Protein AF-0000000087714247 (afdb_homodimer)

Radius of gyration: 15.87 Å; Cα contacts (8 Å, |Δi|>4): 204; chains: 2; bounding box: 24×68×34 Å

Solvent-accessible surface area (backbone atoms only — not comparable to full-atom values): 6346 Å² total; per-residue (Å²): 125,58,68,34,49,26,32,92,79,39,27,33,53,56,52,66,71,57,27,64,73,69,63,61,48,66,69,40,46,27,37,50,45,80,51,97,87,22,42,33,38,34,73,60,71,69,74,67,70,69,66,59,85,124,125,57,67,34,50,26,33,92,78,37,29,34,54,58,51,66,72,56,26,64,73,70,62,61,48,64,69,40,46,27,36,49,43,78,52,95,87,23,43,33,39,33,74,59,71,67,74,67,72,67,68,67,83,122

pLDDT: mean 86.79, std 17.95, range [33.06, 97.5]

Sequence (108 aa):
MPETVVTRKYQVTIPKEIREALGIKVGDKLIVKIEDSKVVLELVKRVSRTQIIEMPETVVTRKYQVTIPKEIREALGIKVGDKLIVKIEDSKVVLELVKRVSRTQIIE

Foldseek 3Di:
DDDWDQDPVRDTDDDPVRCVVVVPDPPWDWDWDADPNDIDTHTPPPPPVVVPDD/DDDWDQDPVRDTDDDPVRCVVVVPDPPWDWDWDADPNDTDTHTPPPPPVVVPDD

Structure (mmCIF, N/CA/C/O backbone):
data_AF-0000000087714247-model_v1
#
loop_
_entity.id
_entity.type
_entity.pdbx_description
1 polymer 'SpoVT-AbrB domain-containing protein'
#
loop_
_atom_site.group_PDB
_atom_site.id
_atom_site.type_symbol
_atom_site.label_ato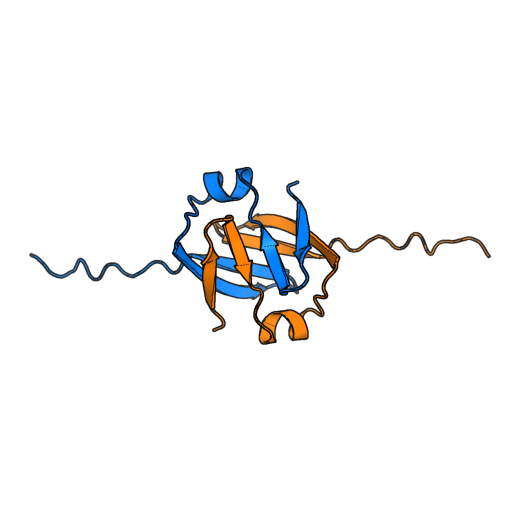m_id
_atom_site.label_alt_id
_atom_site.label_comp_id
_atom_site.label_asym_id
_atom_site.label_entity_id
_atom_site.label_seq_id
_atom_site.pdbx_PDB_ins_code
_atom_site.Cartn_x
_atom_site.Cartn_y
_atom_site.Cartn_z
_atom_site.occupancy
_atom_site.B_iso_or_equiv
_atom_site.auth_seq_id
_atom_site.auth_comp_id
_atom_site.auth_asym_id
_atom_site.auth_atom_id
_atom_site.pdbx_PDB_model_num
ATOM 1 N N . MET A 1 1 ? -8.32 -11.164 7.086 1 85.44 1 MET A N 1
ATOM 2 C CA . MET A 1 1 ? -7.316 -10.148 6.77 1 85.44 1 MET A CA 1
ATOM 3 C C . MET A 1 1 ? -7.691 -9.391 5.504 1 85.44 1 MET A C 1
ATOM 5 O O . MET A 1 1 ? -8.148 -9.992 4.527 1 85.44 1 MET A O 1
ATOM 9 N N . PRO A 1 2 ? -7.711 -8.055 5.598 1 94.69 2 PRO A N 1
ATOM 10 C CA . PRO A 1 2 ? -8.133 -7.312 4.41 1 94.69 2 PRO A CA 1
ATOM 11 C C . PRO A 1 2 ? -7.215 -7.539 3.211 1 94.69 2 PRO A C 1
ATOM 13 O O . PRO A 1 2 ? -6 -7.691 3.379 1 94.69 2 PRO A O 1
ATOM 16 N N . GLU A 1 3 ? -7.793 -7.859 2.037 1 94.25 3 GLU A N 1
ATOM 17 C CA . GLU A 1 3 ? -7.023 -8.055 0.811 1 94.25 3 GLU A CA 1
ATOM 18 C C . GLU A 1 3 ? -7.426 -7.039 -0.256 1 94.25 3 GLU A C 1
ATOM 20 O O . GLU A 1 3 ? -8.531 -6.496 -0.221 1 94.25 3 GLU A O 1
ATOM 25 N N . THR A 1 4 ? -6.523 -6.77 -1.096 1 95.62 4 THR A N 1
ATOM 26 C CA . THR A 1 4 ? -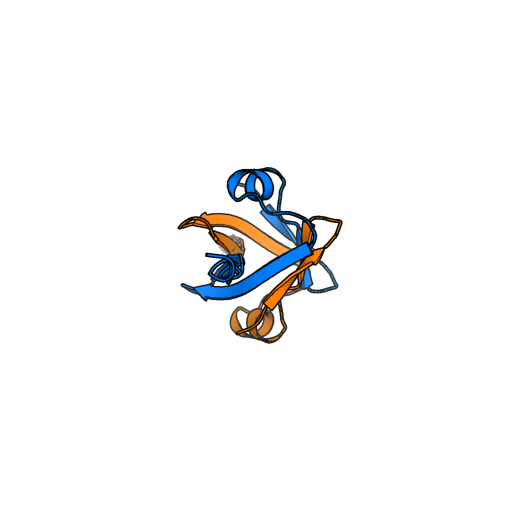6.781 -5.871 -2.217 1 95.62 4 THR A CA 1
ATOM 27 C C . THR A 1 4 ? -6.16 -6.414 -3.498 1 95.62 4 THR A C 1
ATOM 29 O O . THR A 1 4 ? -5.34 -7.332 -3.455 1 95.62 4 THR A O 1
ATOM 32 N N . VAL A 1 5 ? -6.625 -5.98 -4.648 1 96.31 5 VAL A N 1
ATOM 33 C CA . VAL A 1 5 ? -6.137 -6.414 -5.953 1 96.31 5 VAL A CA 1
ATOM 34 C C . VAL A 1 5 ? -5.512 -5.23 -6.688 1 96.31 5 VAL A C 1
ATOM 36 O O . VAL A 1 5 ? -6.043 -4.117 -6.652 1 96.31 5 VAL A O 1
ATOM 39 N N . VAL A 1 6 ? -4.414 -5.59 -7.305 1 97 6 VAL A N 1
ATOM 40 C CA . VAL A 1 6 ? -3.744 -4.551 -8.078 1 97 6 VAL A CA 1
ATOM 41 C C . VAL A 1 6 ? -4.535 -4.262 -9.352 1 97 6 VAL A C 1
ATOM 43 O O . VAL A 1 6 ? -4.828 -5.172 -10.125 1 97 6 VAL A O 1
ATOM 46 N N . THR A 1 7 ? -4.871 -3.037 -9.531 1 96.94 7 THR A N 1
ATOM 47 C CA . THR A 1 7 ? -5.656 -2.654 -10.695 1 96.94 7 THR A CA 1
ATOM 48 C C . THR A 1 7 ? -4.75 -2.295 -11.867 1 96.94 7 THR A C 1
ATOM 50 O O . THR A 1 7 ? -3.523 -2.289 -11.727 1 96.94 7 THR A O 1
ATOM 53 N N . ARG A 1 8 ? -5.383 -2.037 -13.008 1 95.75 8 ARG A N 1
ATOM 54 C CA . ARG A 1 8 ? -4.672 -1.789 -14.258 1 95.75 8 ARG A CA 1
ATOM 55 C C . ARG A 1 8 ? -3.703 -0.619 -14.117 1 95.75 8 ARG A C 1
ATOM 57 O O . ARG A 1 8 ? -2.631 -0.616 -14.727 1 95.75 8 ARG A O 1
ATOM 64 N N . LYS A 1 9 ? -3.994 0.284 -13.266 1 95.69 9 LYS A N 1
ATOM 65 C CA . LYS A 1 9 ? -3.145 1.457 -13.078 1 95.69 9 LYS A CA 1
ATOM 66 C C . LYS A 1 9 ? -2.135 1.231 -11.961 1 95.69 9 LYS A C 1
ATOM 68 O O . LYS A 1 9 ? -1.518 2.182 -11.469 1 95.69 9 LYS A O 1
ATOM 73 N N . TYR A 1 10 ? -1.938 0.023 -11.492 1 97.44 10 TYR A N 1
ATOM 74 C CA . TYR A 1 10 ? -1.066 -0.372 -10.391 1 97.44 10 TYR A CA 1
ATOM 75 C C . TYR A 1 10 ? -1.466 0.33 -9.102 1 97.44 10 TYR A C 1
ATOM 77 O O . TYR A 1 10 ? -0.605 0.756 -8.328 1 97.44 10 TYR A O 1
ATOM 85 N N . GLN A 1 11 ? -2.736 0.507 -8.977 1 97.5 11 GLN A N 1
ATOM 86 C CA . GLN A 1 11 ? -3.334 1.107 -7.793 1 97.5 11 GLN A CA 1
ATOM 87 C C . GLN A 1 11 ? -3.979 0.047 -6.906 1 97.5 11 GLN A C 1
ATOM 89 O O . GLN A 1 11 ? -4.523 -0.94 -7.402 1 97.5 11 GLN A O 1
ATOM 94 N N . VAL A 1 12 ? -3.881 0.295 -5.637 1 97.12 12 VAL A N 1
ATOM 95 C CA . VAL A 1 12 ? -4.508 -0.603 -4.672 1 97.12 12 VAL A CA 1
ATOM 96 C C . VAL A 1 12 ? -5.395 0.198 -3.721 1 97.12 12 VAL A C 1
ATOM 98 O O . VAL A 1 12 ? -5.055 1.319 -3.34 1 97.12 12 VAL A O 1
ATOM 101 N N . THR A 1 13 ? -6.473 -0.358 -3.391 1 97.31 13 THR A N 1
ATOM 102 C CA . THR A 1 13 ? -7.406 0.267 -2.461 1 97.31 13 THR A CA 1
ATOM 103 C C . THR A 1 13 ? -7.043 -0.074 -1.019 1 97.31 13 THR A C 1
ATOM 105 O O . THR A 1 13 ? -6.738 -1.227 -0.706 1 97.31 13 THR A O 1
ATOM 108 N N . ILE A 1 14 ? -7.008 0.904 -0.193 1 97.31 14 ILE A N 1
ATOM 109 C CA . ILE A 1 14 ? -6.785 0.695 1.233 1 97.31 14 ILE A CA 1
ATOM 110 C C . ILE A 1 14 ? -8.117 0.438 1.933 1 97.31 14 ILE A C 1
ATOM 112 O O . ILE A 1 14 ? -8.953 1.339 2.043 1 97.31 14 ILE A O 1
ATOM 116 N N . PRO A 1 15 ? -8.305 -0.737 2.359 1 97.38 15 PRO A N 1
ATOM 117 C CA . PRO A 1 15 ? -9.602 -1.093 2.951 1 97.38 15 PRO A CA 1
ATOM 118 C C . PRO A 1 15 ? -9.977 -0.196 4.129 1 97.38 15 PRO A C 1
ATOM 120 O O . PRO A 1 15 ? -9.094 0.361 4.793 1 97.38 15 PRO A O 1
ATOM 123 N N . LYS A 1 16 ? -11.219 -0.126 4.41 1 95.88 16 LYS A N 1
ATOM 124 C CA . LYS A 1 16 ? -11.766 0.734 5.457 1 95.88 16 LYS A CA 1
ATOM 125 C C . LYS A 1 16 ? -11.117 0.429 6.809 1 95.88 16 LYS A C 1
ATOM 127 O O . LYS A 1 16 ? -10.789 1.345 7.562 1 95.88 16 LYS A O 1
ATOM 132 N N . GLU A 1 17 ? -11 -0.823 7.078 1 95.31 17 GLU A N 1
ATOM 133 C CA . GLU A 1 17 ? -10.43 -1.26 8.344 1 95.31 17 GLU A CA 1
ATOM 134 C C . GLU A 1 17 ? -9.047 -0.666 8.562 1 95.31 17 GLU A C 1
ATOM 136 O O . GLU A 1 17 ? -8.719 -0.216 9.664 1 95.31 17 GLU A O 1
ATOM 141 N N . ILE A 1 18 ? -8.273 -0.628 7.516 1 95.94 18 ILE A N 1
ATOM 142 C CA . ILE A 1 18 ? -6.906 -0.124 7.594 1 95.94 18 ILE A CA 1
ATOM 143 C C . ILE A 1 18 ? -6.926 1.4 7.676 1 95.94 18 ILE A C 1
ATOM 145 O O . ILE A 1 18 ? -6.203 1.992 8.484 1 95.94 18 ILE A O 1
ATOM 149 N N . ARG A 1 19 ? -7.773 1.991 6.82 1 95.31 19 ARG A N 1
ATOM 150 C CA . ARG A 1 19 ? -7.875 3.447 6.793 1 95.31 19 ARG A CA 1
ATOM 151 C C . ARG A 1 19 ? -8.281 3.994 8.156 1 95.31 19 ARG A C 1
ATOM 153 O O . ARG A 1 19 ? -7.738 5.004 8.617 1 95.31 19 ARG A O 1
ATOM 160 N N . GLU A 1 20 ? -9.18 3.273 8.805 1 95 20 GLU A N 1
ATOM 161 C CA . GLU A 1 20 ? -9.672 3.699 10.117 1 95 20 GLU A CA 1
ATOM 162 C C . GLU A 1 20 ? -8.625 3.463 11.195 1 95 20 GLU A C 1
ATOM 164 O O . GLU A 1 20 ? -8.492 4.262 12.125 1 95 20 GLU A O 1
ATOM 169 N N . ALA A 1 21 ? -7.922 2.441 11.094 1 94.44 21 ALA A N 1
ATOM 170 C CA . ALA A 1 21 ? -6.914 2.086 12.086 1 94.44 21 ALA A CA 1
ATOM 171 C C . ALA A 1 21 ? -5.777 3.104 12.102 1 94.44 21 ALA A C 1
ATOM 173 O O . ALA A 1 21 ? -5.285 3.48 13.172 1 94.44 21 ALA A O 1
ATOM 174 N N . LEU A 1 22 ? -5.371 3.545 10.93 1 94.44 22 LEU A N 1
ATOM 175 C CA . LEU A 1 22 ? -4.211 4.422 10.82 1 94.44 22 LEU A CA 1
ATOM 176 C C . LEU A 1 22 ? -4.641 5.871 10.641 1 94.44 22 LEU A C 1
ATOM 178 O O . LEU A 1 22 ? -3.814 6.785 10.742 1 94.44 22 LEU A O 1
ATOM 182 N N . GLY A 1 23 ? -5.91 6.02 10.367 1 94.81 23 GLY A N 1
ATOM 183 C CA . GLY A 1 23 ? -6.414 7.363 10.141 1 94.81 23 GLY A CA 1
ATOM 184 C C . GLY A 1 23 ? -6.043 7.918 8.781 1 94.81 23 GLY A C 1
ATOM 185 O O . GLY A 1 23 ? -5.723 9.102 8.648 1 94.81 23 GLY A O 1
ATOM 186 N N . ILE A 1 24 ? -6.008 7.094 7.848 1 95.06 24 ILE A N 1
ATOM 187 C CA . ILE A 1 24 ? -5.648 7.492 6.492 1 95.06 24 ILE A CA 1
ATOM 188 C C . ILE A 1 24 ? -6.824 8.203 5.832 1 95.06 24 ILE A C 1
ATOM 190 O O . ILE A 1 24 ? -7.961 7.73 5.898 1 95.06 24 ILE A O 1
ATOM 194 N N . LYS A 1 25 ? -6.52 9.297 5.242 1 94.94 25 LYS A N 1
ATOM 195 C CA . LYS A 1 25 ? -7.543 10.117 4.594 1 94.94 25 LYS A CA 1
ATOM 196 C C . LYS A 1 25 ? -7.148 10.445 3.156 1 94.94 25 LYS A C 1
ATOM 198 O O . LYS A 1 25 ? -5.98 10.336 2.787 1 94.94 25 LYS A O 1
ATOM 203 N N . VAL A 1 26 ? -8.094 10.766 2.447 1 97.06 26 VAL A N 1
ATOM 204 C CA . VAL A 1 26 ? -7.875 11.211 1.073 1 97.06 26 VAL A CA 1
ATOM 205 C C . VAL A 1 26 ? -6.965 12.43 1.062 1 97.06 26 VAL A C 1
ATOM 207 O O . VAL A 1 26 ? -7.152 13.359 1.852 1 97.06 26 VAL A O 1
ATOM 210 N N . GLY A 1 27 ? -6.008 12.422 0.177 1 96.38 27 GLY A N 1
ATOM 211 C CA . GLY A 1 27 ? -5.082 13.539 0.094 1 96.38 27 GLY A CA 1
ATOM 212 C C . GLY A 1 27 ? -3.807 13.32 0.885 1 96.38 27 GLY A C 1
ATOM 213 O O . GLY A 1 27 ? -2.82 14.039 0.695 1 96.38 27 GLY A O 1
ATOM 214 N N . ASP A 1 28 ? -3.824 12.297 1.772 1 94.31 28 ASP A N 1
ATOM 215 C CA . ASP A 1 28 ? -2.639 11.992 2.568 1 94.31 28 ASP A CA 1
ATOM 216 C C . ASP A 1 28 ? -1.494 11.508 1.682 1 94.31 28 ASP A C 1
ATOM 218 O O . ASP A 1 28 ? -1.715 10.758 0.729 1 94.31 28 ASP A O 1
ATOM 222 N N . LYS A 1 29 ? -0.305 11.992 1.992 1 95.5 29 LYS A N 1
ATOM 223 C CA . LYS A 1 29 ? 0.889 11.523 1.295 1 95.5 29 LYS A CA 1
ATOM 224 C C . LYS A 1 29 ? 1.532 10.352 2.035 1 95.5 29 LYS A C 1
ATOM 226 O O . LYS A 1 29 ? 1.753 10.422 3.246 1 95.5 29 LYS A O 1
ATOM 231 N N . LEU A 1 30 ? 1.742 9.32 1.312 1 95.31 30 LEU A N 1
ATOM 232 C CA . LEU A 1 30 ? 2.361 8.133 1.882 1 95.31 30 LEU A CA 1
ATOM 233 C C . LEU A 1 30 ? 3.703 7.844 1.215 1 95.31 30 LEU A C 1
ATOM 235 O O . LEU A 1 30 ? 3.836 7.977 -0.004 1 95.31 30 LEU A O 1
ATOM 239 N N . ILE A 1 31 ? 4.703 7.547 1.979 1 95.75 31 ILE A N 1
ATOM 240 C CA . ILE A 1 31 ? 5.988 7.082 1.464 1 95.75 31 ILE A CA 1
ATOM 241 C C . ILE A 1 31 ? 5.914 5.586 1.164 1 95.75 31 ILE A C 1
ATOM 243 O O . ILE A 1 31 ? 5.383 4.812 1.964 1 95.75 31 ILE A O 1
ATOM 247 N N . VAL A 1 32 ? 6.391 5.223 0.039 1 96.38 32 VAL A N 1
ATOM 248 C CA . VAL A 1 32 ? 6.383 3.816 -0.352 1 96.38 32 VAL A CA 1
ATOM 249 C C . VAL A 1 32 ? 7.781 3.225 -0.18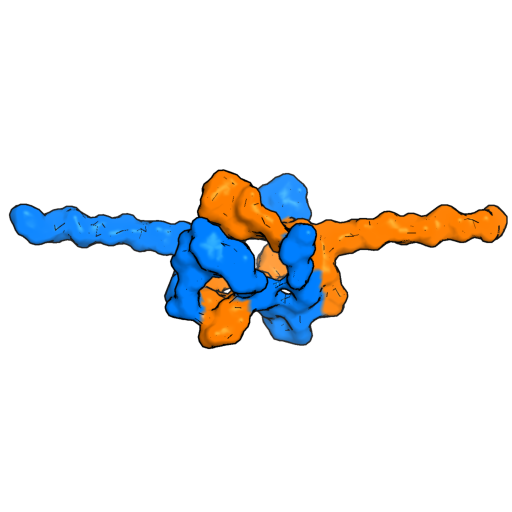3 1 96.38 32 VAL A C 1
ATOM 251 O O . VAL A 1 32 ? 8.75 3.732 -0.753 1 96.38 32 VAL A O 1
ATOM 254 N N . LYS A 1 33 ? 7.824 2.111 0.616 1 94.62 33 LYS A N 1
ATOM 255 C CA . LYS A 1 33 ? 9.102 1.442 0.866 1 94.62 33 LYS A CA 1
ATOM 256 C C . LYS A 1 33 ? 8.977 -0.065 0.663 1 94.62 33 LYS A C 1
ATOM 258 O O . LYS A 1 33 ? 7.867 -0.599 0.592 1 94.62 33 LYS A O 1
ATOM 263 N N . ILE A 1 34 ? 10.148 -0.639 0.494 1 95.12 34 ILE A N 1
ATOM 264 C CA . ILE A 1 34 ? 10.203 -2.094 0.401 1 95.12 34 ILE A CA 1
ATOM 265 C C . ILE A 1 34 ? 10.859 -2.666 1.658 1 95.12 34 ILE A C 1
ATOM 267 O O . ILE A 1 34 ? 11.992 -2.318 1.99 1 95.12 34 ILE A O 1
ATOM 271 N N . GLU A 1 35 ? 10.117 -3.469 2.369 1 92.12 35 GLU A N 1
ATOM 272 C CA . GLU A 1 35 ? 10.633 -4.141 3.561 1 92.12 35 GLU A CA 1
ATOM 273 C C . GLU A 1 35 ? 10.352 -5.637 3.518 1 92.12 35 GLU A C 1
ATOM 275 O O . GLU A 1 35 ? 9.195 -6.051 3.412 1 92.12 35 GLU A O 1
ATOM 280 N N . ASP A 1 36 ? 11.336 -6.477 3.779 1 90.62 36 ASP A N 1
ATOM 281 C CA . ASP A 1 36 ? 11.148 -7.922 3.801 1 90.62 36 ASP A CA 1
ATOM 282 C C . ASP A 1 36 ? 10.406 -8.398 2.553 1 90.62 36 ASP A C 1
ATOM 284 O O . ASP A 1 36 ? 9.492 -9.227 2.643 1 90.62 36 ASP A O 1
ATOM 288 N N . SER A 1 37 ? 10.633 -7.793 1.393 1 91.5 37 SER A N 1
ATOM 289 C CA . SER A 1 37 ? 10.016 -8.148 0.119 1 91.5 37 SER A CA 1
ATOM 290 C C . SER A 1 37 ? 8.523 -7.828 0.117 1 91.5 37 SER A C 1
ATOM 292 O O . SER A 1 37 ? 7.734 -8.523 -0.524 1 91.5 37 SER A O 1
ATOM 294 N N . LYS A 1 38 ? 8.141 -6.859 0.926 1 94.31 38 LYS A N 1
ATOM 295 C CA . LYS A 1 38 ? 6.762 -6.391 1.01 1 94.31 38 LYS A CA 1
ATOM 296 C C . LYS A 1 38 ? 6.68 -4.887 0.788 1 94.31 38 LYS A C 1
ATOM 298 O O . LYS A 1 38 ? 7.672 -4.172 0.947 1 94.31 38 LYS A O 1
ATOM 303 N N . VAL A 1 39 ? 5.633 -4.363 0.356 1 96.38 39 VAL A N 1
ATOM 304 C CA . VAL A 1 39 ? 5.418 -2.936 0.156 1 96.38 39 VAL A CA 1
ATOM 305 C C . VAL A 1 39 ? 4.895 -2.305 1.445 1 96.38 39 VAL A C 1
ATOM 307 O O . VAL A 1 39 ? 3.859 -2.721 1.972 1 96.38 39 VAL A O 1
ATOM 310 N N . VAL A 1 40 ? 5.617 -1.327 1.942 1 96.38 40 VAL A N 1
ATOM 311 C CA . VAL A 1 40 ? 5.223 -0.645 3.17 1 96.38 40 VAL A CA 1
ATOM 312 C C . VAL A 1 40 ? 4.852 0.804 2.861 1 96.38 40 VAL A C 1
ATOM 314 O O . VAL A 1 40 ? 5.617 1.522 2.213 1 96.38 40 VAL A O 1
ATOM 317 N N . LEU A 1 41 ? 3.676 1.204 3.227 1 96.5 41 LEU A N 1
ATOM 318 C CA . LEU A 1 41 ? 3.195 2.574 3.086 1 96.5 41 LEU A CA 1
ATOM 319 C C . LEU A 1 41 ? 3.236 3.305 4.426 1 96.5 41 LEU A C 1
ATOM 321 O O . LEU A 1 41 ? 2.668 2.832 5.41 1 96.5 41 LEU A O 1
ATOM 325 N N . GLU A 1 42 ? 3.943 4.445 4.414 1 93.94 42 GLU A N 1
ATOM 326 C CA . GLU A 1 42 ? 4.074 5.23 5.637 1 93.94 42 GLU A CA 1
ATOM 327 C C . GLU A 1 42 ? 3.588 6.66 5.43 1 93.94 42 GLU A C 1
ATOM 329 O O . GLU A 1 42 ? 3.932 7.301 4.43 1 93.94 42 GLU A O 1
ATOM 334 N N . LEU A 1 43 ? 2.777 7.074 6.324 1 93.62 43 LEU A N 1
ATOM 335 C CA . LEU A 1 43 ? 2.27 8.445 6.258 1 93.62 43 LEU A CA 1
ATOM 336 C C . LEU A 1 43 ? 3.404 9.453 6.41 1 93.62 43 LEU A C 1
ATOM 338 O O . LEU A 1 43 ? 4.254 9.305 7.293 1 93.62 43 LEU A O 1
ATOM 342 N N . VAL A 1 44 ? 3.445 10.398 5.461 1 88.12 44 VAL A N 1
ATOM 343 C CA . VAL A 1 44 ? 4.445 11.461 5.523 1 88.12 44 VAL A CA 1
ATOM 344 C C . VAL A 1 44 ? 4.105 12.43 6.652 1 88.12 44 VAL A C 1
ATOM 346 O O . VAL A 1 44 ? 3.047 13.062 6.637 1 88.12 44 VAL A O 1
ATOM 349 N N . LYS A 1 45 ? 4.496 12.117 7.855 1 72.94 45 LYS A N 1
ATOM 350 C CA . LYS A 1 45 ? 4.289 13.07 8.945 1 72.94 45 LYS A CA 1
ATOM 351 C C . LYS A 1 45 ? 4.941 14.414 8.641 1 72.94 45 LYS A C 1
ATOM 353 O O . LYS A 1 45 ? 6.129 14.469 8.312 1 72.94 45 LYS A O 1
ATOM 358 N N . ARG A 1 46 ? 4.164 15.32 7.934 1 62.75 46 ARG A N 1
ATOM 359 C CA . ARG A 1 46 ? 4.754 16.656 7.871 1 62.75 46 ARG A CA 1
ATOM 360 C C . ARG A 1 46 ? 5.219 17.109 9.25 1 62.75 46 ARG A C 1
ATOM 362 O O . ARG A 1 46 ? 4.508 16.938 10.242 1 62.75 46 ARG A O 1
ATOM 369 N N . VAL A 1 47 ? 6.504 16.969 9.438 1 55.25 47 VAL A N 1
ATOM 370 C CA . VAL A 1 47 ? 6.957 17.766 10.57 1 55.25 47 VAL A CA 1
ATOM 371 C C . VAL A 1 47 ? 6.195 19.094 10.609 1 55.25 47 VAL A C 1
ATOM 373 O O . VAL A 1 47 ? 6.184 19.844 9.625 1 55.25 47 VAL A O 1
ATOM 376 N N . SER A 1 48 ? 5.023 19.062 10.969 1 51.31 48 SER A N 1
ATOM 377 C CA . SER A 1 48 ? 4.438 20.359 11.25 1 51.31 48 SER A CA 1
ATOM 378 C C . SER A 1 48 ? 5.48 21.328 11.805 1 51.31 48 SER A C 1
ATOM 380 O O . SER A 1 48 ? 6.168 21.016 12.781 1 51.31 48 SER A O 1
ATOM 382 N N . ARG A 1 49 ? 6.25 22.031 10.914 1 50.75 49 ARG A N 1
ATOM 383 C CA . ARG A 1 49 ? 6.953 23.203 11.422 1 50.75 49 ARG A CA 1
ATOM 384 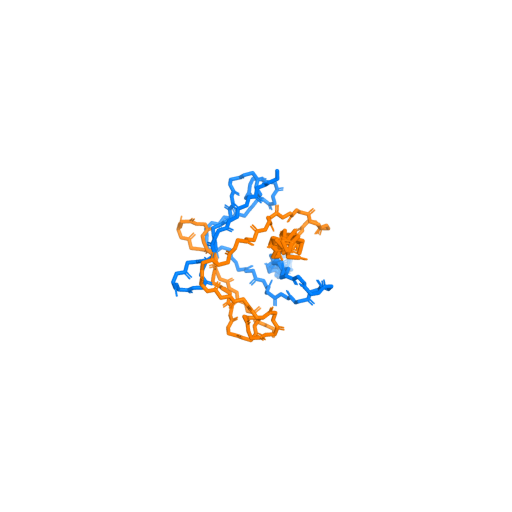C C . ARG A 1 49 ? 6.082 23.984 12.398 1 50.75 49 ARG A C 1
ATOM 386 O O . ARG A 1 49 ? 5.297 24.844 11.984 1 50.75 49 ARG A O 1
ATOM 393 N N . THR A 1 50 ? 4.977 23.375 12.969 1 48.75 50 THR A N 1
ATOM 394 C CA . THR A 1 50 ? 4.473 24.438 13.828 1 48.75 50 THR A CA 1
ATOM 395 C C . THR A 1 50 ? 5.59 24.984 14.711 1 48.75 50 THR A C 1
ATOM 397 O O . THR A 1 50 ? 5.836 24.469 15.797 1 48.75 50 THR A O 1
ATOM 400 N N . GLN A 1 51 ? 6.883 24.641 14.516 1 45.56 51 GLN A N 1
ATOM 401 C CA . GLN A 1 51 ? 7.598 25.5 15.453 1 45.56 51 GLN A CA 1
ATOM 402 C C . GLN A 1 51 ? 7.266 26.969 15.227 1 45.56 51 GLN A C 1
ATOM 404 O O . GLN A 1 51 ? 7.977 27.844 15.711 1 45.56 51 GLN A O 1
ATOM 409 N N . ILE A 1 52 ? 6.484 27.406 14.203 1 42.94 52 ILE A N 1
ATOM 410 C CA . ILE A 1 52 ? 6.621 28.859 14.203 1 42.94 52 ILE A CA 1
ATOM 411 C C . ILE A 1 52 ? 6.293 29.406 15.586 1 42.94 52 ILE A C 1
ATOM 413 O O . ILE A 1 52 ? 7.043 30.219 16.141 1 42.94 52 ILE A O 1
ATOM 417 N N . ILE A 1 53 ? 4.93 29.562 15.922 1 43.75 53 ILE A N 1
ATOM 418 C CA . ILE A 1 53 ? 4.523 30.859 16.484 1 43.75 53 ILE A CA 1
ATOM 419 C C . ILE A 1 53 ? 4.961 30.953 17.938 1 43.75 53 ILE A C 1
ATOM 421 O O . ILE A 1 53 ? 4.785 31.984 18.578 1 43.75 53 ILE A O 1
ATOM 425 N N . GLU A 1 54 ? 5.805 30.219 18.922 1 33.31 54 GLU A N 1
ATOM 426 C CA . GLU A 1 54 ? 5.953 31.219 19.969 1 33.31 54 GLU A CA 1
ATOM 427 C C . GLU A 1 54 ? 6.824 32.375 19.5 1 33.31 54 GLU A C 1
ATOM 429 O O . GLU A 1 54 ? 7.742 32.188 18.703 1 33.31 54 GLU A O 1
ATOM 434 N N . MET B 1 1 ? 12.891 8.648 -2.273 1 85.56 1 MET B N 1
ATOM 435 C CA . MET B 1 1 ? 11.977 7.586 -1.861 1 85.56 1 MET B CA 1
ATOM 436 C C . MET B 1 1 ? 10.617 7.746 -2.545 1 85.56 1 MET B C 1
ATOM 438 O O . MET B 1 1 ? 10.109 8.859 -2.666 1 85.56 1 MET B O 1
ATOM 442 N N . PRO B 1 2 ? 10.156 6.688 -3.189 1 94.75 2 PRO B N 1
ATOM 443 C CA . PRO B 1 2 ? 8.891 6.836 -3.912 1 94.75 2 PRO B CA 1
ATOM 444 C C . PRO B 1 2 ? 7.727 7.203 -2.992 1 94.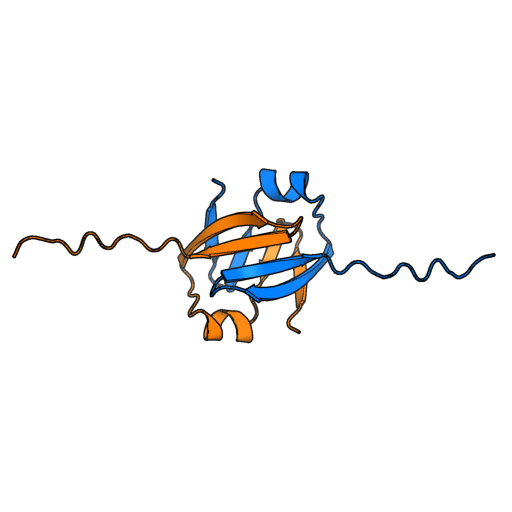75 2 PRO B C 1
ATOM 446 O O . PRO B 1 2 ? 7.668 6.742 -1.85 1 94.75 2 PRO B O 1
ATOM 449 N N . GLU B 1 3 ? 6.953 8.227 -3.35 1 94.31 3 GLU B N 1
ATOM 450 C CA . GLU B 1 3 ? 5.785 8.641 -2.578 1 94.31 3 GLU B CA 1
ATOM 451 C C . GLU B 1 3 ? 4.508 8.523 -3.406 1 94.31 3 GLU B C 1
ATOM 453 O O . GLU B 1 3 ? 4.559 8.555 -4.637 1 94.31 3 GLU B O 1
ATOM 458 N N . THR B 1 4 ? 3.459 8.359 -2.738 1 95.56 4 THR B N 1
ATOM 459 C CA . THR B 1 4 ? 2.152 8.297 -3.383 1 95.56 4 THR B CA 1
ATOM 460 C C . THR B 1 4 ? 1.111 9.062 -2.572 1 95.56 4 THR B C 1
ATOM 462 O O . THR B 1 4 ? 1.351 9.406 -1.413 1 95.56 4 THR B O 1
ATOM 465 N N . VAL B 1 5 ? 0.025 9.461 -3.186 1 96.38 5 VAL B N 1
ATOM 466 C CA . VAL B 1 5 ? -1.051 10.211 -2.543 1 96.38 5 VAL B CA 1
ATOM 467 C C . VAL B 1 5 ? -2.332 9.375 -2.549 1 96.38 5 VAL B C 1
ATOM 469 O O . VAL B 1 5 ? -2.652 8.727 -3.547 1 96.38 5 VAL B O 1
ATOM 472 N N . VAL B 1 6 ? -2.963 9.492 -1.396 1 97 6 VAL B N 1
ATOM 473 C CA . VAL B 1 6 ? -4.227 8.766 -1.291 1 97 6 VAL B CA 1
ATOM 474 C C . VAL B 1 6 ? -5.297 9.477 -2.113 1 97 6 VAL B C 1
ATOM 476 O O . VAL B 1 6 ? -5.543 10.672 -1.927 1 97 6 VAL B O 1
ATOM 479 N N . THR B 1 7 ? -5.906 8.758 -3.006 1 96.94 7 THR B N 1
ATOM 480 C CA . THR B 1 7 ? -6.922 9.352 -3.871 1 96.94 7 THR B CA 1
ATOM 481 C C . THR B 1 7 ? -8.305 9.227 -3.24 1 96.94 7 THR B C 1
ATOM 483 O O . THR B 1 7 ? -8.453 8.641 -2.168 1 96.94 7 THR B O 1
ATOM 486 N N . ARG B 1 8 ? -9.297 9.828 -3.912 1 95.69 8 ARG B N 1
ATOM 487 C CA . ARG B 1 8 ? -10.656 9.922 -3.395 1 95.69 8 ARG B CA 1
ATOM 488 C C . ARG B 1 8 ? -11.227 8.539 -3.098 1 95.69 8 ARG B C 1
ATOM 490 O O . ARG B 1 8 ? -11.992 8.367 -2.148 1 95.69 8 ARG B O 1
ATOM 497 N N . LYS B 1 9 ? -10.781 7.562 -3.781 1 95.62 9 LYS B N 1
ATOM 498 C CA . LYS B 1 9 ? -11.289 6.207 -3.588 1 95.62 9 LYS B CA 1
ATOM 499 C C . LYS B 1 9 ? -10.422 5.43 -2.604 1 95.62 9 LYS B C 1
ATOM 501 O O . LYS B 1 9 ? -10.523 4.203 -2.514 1 95.62 9 LYS B O 1
ATOM 506 N N . TYR B 1 10 ? -9.562 6.059 -1.8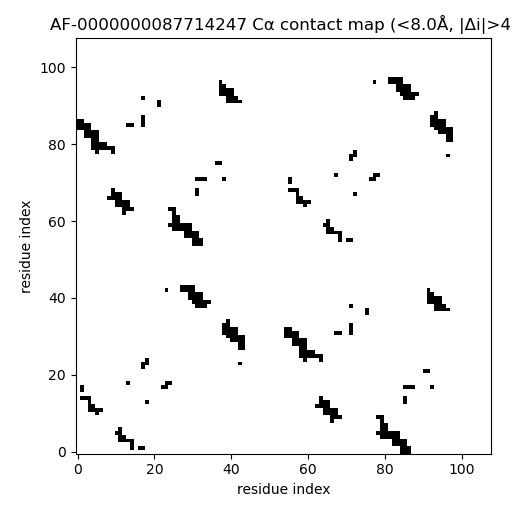7 1 97.38 10 TYR B N 1
ATOM 507 C CA . TYR B 1 10 ? -8.609 5.48 -0.926 1 97.38 10 TYR B CA 1
ATOM 508 C C . TYR B 1 10 ? -7.68 4.496 -1.623 1 97.38 10 TYR B C 1
ATOM 510 O O . TYR B 1 10 ? -7.355 3.441 -1.072 1 97.38 10 TYR B O 1
ATOM 518 N N . GLN B 1 11 ? -7.383 4.844 -2.824 1 97.44 11 GLN B N 1
ATOM 519 C CA . GLN B 1 11 ? -6.453 4.078 -3.645 1 97.44 11 GLN B CA 1
ATOM 520 C C . GLN B 1 11 ? -5.086 4.75 -3.707 1 97.44 11 GLN B C 1
ATOM 522 O O . GLN B 1 11 ? -4.992 5.98 -3.703 1 97.44 11 GLN B O 1
ATOM 527 N N . VAL B 1 12 ? -4.086 3.928 -3.756 1 97.12 12 VAL B N 1
ATOM 528 C CA . VAL B 1 12 ? -2.723 4.43 -3.885 1 97.12 12 VAL B CA 1
ATOM 529 C C . VAL B 1 12 ? -2.02 3.729 -5.043 1 97.12 12 VAL B C 1
ATOM 531 O O . VAL B 1 12 ? -2.225 2.533 -5.27 1 97.12 12 VAL B O 1
ATOM 534 N N . THR B 1 13 ? -1.261 4.449 -5.734 1 97.31 13 THR B N 1
ATOM 535 C CA . THR B 1 13 ? -0.497 3.916 -6.855 1 97.31 13 THR B CA 1
ATOM 536 C C . THR B 1 13 ? 0.837 3.348 -6.383 1 97.31 13 THR B C 1
ATOM 538 O O . THR B 1 13 ? 1.53 3.971 -5.574 1 97.31 13 THR B O 1
ATOM 541 N N . ILE B 1 14 ? 1.141 2.184 -6.812 1 97.31 14 ILE B N 1
ATOM 542 C CA . ILE B 1 14 ? 2.438 1.578 -6.523 1 97.31 14 ILE B CA 1
ATOM 543 C C . ILE B 1 14 ? 3.455 2.012 -7.578 1 97.31 14 ILE B C 1
ATOM 545 O O . ILE B 1 14 ? 3.359 1.615 -8.742 1 97.31 14 ILE B O 1
ATOM 549 N N . PRO B 1 15 ? 4.367 2.811 -7.18 1 97.31 15 PRO B N 1
ATOM 550 C CA . PRO B 1 15 ? 5.324 3.346 -8.148 1 97.31 15 PRO B CA 1
ATOM 551 C C . PRO B 1 15 ? 6.066 2.252 -8.914 1 97.31 15 PRO B C 1
ATOM 553 O O . PRO B 1 15 ? 6.219 1.137 -8.406 1 97.31 15 PRO B O 1
ATOM 556 N N . LYS B 1 16 ? 6.559 2.584 -10.039 1 95.88 16 LYS B N 1
ATOM 557 C CA . LYS B 1 16 ? 7.242 1.65 -10.93 1 95.88 16 LYS B CA 1
ATOM 558 C C . LYS B 1 16 ? 8.414 0.978 -10.227 1 95.88 16 LYS B C 1
ATOM 560 O O . LYS B 1 16 ? 8.625 -0.228 -10.375 1 95.88 16 LYS B O 1
ATOM 565 N N . GLU B 1 17 ? 9.141 1.774 -9.523 1 95.31 17 GLU B N 1
ATOM 566 C CA . GLU B 1 17 ? 10.312 1.272 -8.82 1 95.31 17 GLU B CA 1
ATOM 567 C C . GLU B 1 17 ? 9.945 0.123 -7.887 1 95.31 17 GLU B C 1
ATOM 569 O O . GLU B 1 17 ? 10.656 -0.882 -7.824 1 95.31 17 GLU B O 1
ATOM 574 N N . ILE B 1 18 ? 8.852 0.262 -7.223 1 96 18 ILE B N 1
ATOM 575 C CA . ILE B 1 18 ? 8.406 -0.744 -6.262 1 96 18 ILE B CA 1
ATOM 576 C C . ILE B 1 18 ? 7.848 -1.956 -7.008 1 96 18 ILE B C 1
ATOM 578 O O . ILE B 1 18 ? 8.156 -3.1 -6.66 1 96 18 ILE B O 1
ATOM 582 N N . ARG B 1 19 ? 7.035 -1.651 -8.039 1 95.25 19 ARG B N 1
ATOM 583 C CA . ARG B 1 19 ? 6.43 -2.721 -8.828 1 95.25 19 ARG B CA 1
ATOM 584 C C . ARG B 1 19 ? 7.492 -3.617 -9.445 1 95.25 19 ARG B C 1
ATOM 586 O O . ARG B 1 19 ? 7.355 -4.844 -9.453 1 95.25 19 ARG B O 1
ATOM 593 N N . GLU B 1 20 ? 8.562 -2.988 -9.891 1 94.94 20 GLU B N 1
ATOM 594 C CA . GLU B 1 20 ? 9.648 -3.73 -10.531 1 94.94 20 GLU B CA 1
ATOM 595 C C . GLU B 1 20 ? 10.469 -4.5 -9.5 1 94.94 20 GLU B C 1
ATOM 597 O O . GLU B 1 20 ? 10.922 -5.613 -9.773 1 94.94 20 GLU B O 1
ATOM 602 N N . ALA B 1 21 ? 10.648 -3.957 -8.398 1 94.5 21 ALA B N 1
ATOM 603 C CA . ALA B 1 21 ? 11.453 -4.578 -7.348 1 94.5 21 ALA B CA 1
ATOM 604 C C . ALA B 1 21 ? 10.789 -5.852 -6.824 1 94.5 21 ALA B C 1
ATOM 606 O O . ALA B 1 21 ? 11.461 -6.852 -6.582 1 94.5 21 ALA B O 1
ATOM 607 N N . LEU B 1 22 ? 9.477 -5.809 -6.672 1 94.44 22 LEU B N 1
ATOM 608 C CA . LEU B 1 22 ? 8.758 -6.926 -6.062 1 94.44 22 LEU B CA 1
ATOM 609 C C . LEU B 1 22 ? 8.086 -7.781 -7.129 1 94.44 22 LEU B C 1
ATOM 611 O O . LEU B 1 22 ? 7.609 -8.883 -6.84 1 94.44 22 LEU B O 1
ATOM 615 N N . GLY B 1 23 ? 8.062 -7.227 -8.32 1 94.81 23 GLY B N 1
ATOM 616 C CA . GLY B 1 23 ? 7.406 -7.949 -9.398 1 94.81 23 GLY B CA 1
ATOM 617 C C . GLY B 1 23 ? 5.891 -7.887 -9.328 1 94.81 23 GLY B C 1
ATOM 618 O O . GLY B 1 23 ? 5.211 -8.875 -9.602 1 94.81 23 GLY B O 1
ATOM 619 N N . ILE B 1 24 ? 5.418 -6.832 -8.898 1 95 24 ILE B N 1
ATOM 620 C CA . ILE B 1 24 ? 3.979 -6.648 -8.758 1 95 24 ILE B CA 1
ATOM 621 C C . ILE B 1 24 ? 3.355 -6.398 -10.125 1 95 24 ILE B C 1
ATOM 623 O O . ILE B 1 24 ? 3.863 -5.59 -10.906 1 95 24 ILE B O 1
ATOM 627 N N . LYS B 1 25 ? 2.309 -7.098 -10.375 1 94.94 25 LYS B N 1
ATOM 628 C CA . LYS B 1 25 ? 1.619 -6.988 -11.656 1 94.94 25 LYS B CA 1
ATOM 629 C C . LYS B 1 25 ? 0.128 -6.734 -11.461 1 94.94 25 LYS B C 1
ATOM 631 O O . LYS B 1 25 ? -0.412 -6.98 -10.375 1 94.94 25 LYS B O 1
ATOM 636 N N . VAL B 1 26 ? -0.429 -6.258 -12.438 1 97.06 26 VAL B N 1
ATOM 637 C CA . VAL B 1 26 ? -1.873 -6.047 -12.445 1 97.06 26 VAL B CA 1
ATOM 638 C C . VAL B 1 26 ? -2.59 -7.375 -12.211 1 97.06 26 VAL B C 1
ATOM 640 O O . VAL B 1 26 ? -2.238 -8.391 -12.82 1 97.06 26 VAL B O 1
ATOM 643 N N . GLY B 1 27 ? -3.57 -7.344 -11.375 1 96.38 27 GLY B N 1
ATOM 644 C CA . GLY B 1 27 ? -4.309 -8.562 -11.086 1 96.38 27 GLY B CA 1
ATOM 645 C C . GLY B 1 27 ? -3.795 -9.297 -9.859 1 96.38 27 GLY B C 1
ATOM 646 O O . GLY B 1 27 ? -4.473 -10.18 -9.328 1 96.38 27 GLY B O 1
ATOM 647 N N . ASP B 1 28 ? -2.588 -8.922 -9.398 1 94.31 28 ASP B N 1
ATOM 648 C CA . ASP B 1 28 ? -2.018 -9.562 -8.211 1 94.31 28 ASP B CA 1
ATOM 649 C C . ASP B 1 28 ? -2.848 -9.242 -6.969 1 94.31 28 ASP B C 1
ATOM 651 O O . ASP B 1 28 ? -3.33 -8.125 -6.805 1 94.31 28 ASP B O 1
ATOM 655 N N . LYS B 1 29 ? -3.039 -10.266 -6.152 1 95.44 29 LYS B N 1
ATOM 656 C CA . LYS B 1 29 ? -3.721 -10.07 -4.879 1 95.44 29 LYS B CA 1
ATOM 657 C C . LYS B 1 29 ? -2.725 -9.781 -3.758 1 95.44 29 LYS B C 1
ATOM 659 O O . LYS B 1 29 ? -1.737 -10.508 -3.6 1 95.44 29 LYS B O 1
ATOM 664 N N . LEU B 1 30 ? -2.979 -8.727 -3.088 1 95.31 30 LEU B N 1
ATOM 665 C CA . LEU B 1 30 ? -2.117 -8.336 -1.979 1 95.31 30 LEU B CA 1
ATOM 666 C C . LEU B 1 30 ? -2.883 -8.359 -0.661 1 95.31 30 LEU B C 1
ATOM 668 O O . LEU B 1 30 ? -4.043 -7.941 -0.604 1 95.31 30 LEU B O 1
ATOM 672 N N . ILE B 1 31 ? -2.307 -8.898 0.37 1 95.75 31 ILE B N 1
ATOM 673 C CA . ILE B 1 31 ? -2.852 -8.828 1.722 1 95.75 31 ILE B CA 1
ATOM 674 C C . ILE B 1 31 ? -2.473 -7.496 2.363 1 95.75 31 ILE B C 1
ATOM 676 O O . ILE B 1 31 ? -1.326 -7.055 2.26 1 95.75 31 ILE B O 1
ATOM 680 N N . VAL B 1 32 ? -3.42 -6.879 2.951 1 96.31 32 VAL B N 1
ATOM 681 C CA . VAL B 1 32 ? -3.174 -5.602 3.611 1 96.31 32 VAL B CA 1
ATOM 682 C C . VAL B 1 32 ? -3.084 -5.809 5.121 1 96.31 32 VAL B C 1
ATOM 684 O O . VAL B 1 32 ? -4.012 -6.34 5.738 1 96.31 32 VAL B O 1
ATOM 687 N N . LYS B 1 33 ? -1.922 -5.352 5.691 1 94.69 33 LYS B N 1
ATOM 688 C CA . LYS B 1 33 ? -1.699 -5.484 7.125 1 94.69 33 LYS B CA 1
ATOM 689 C C . LYS B 1 33 ? -1.221 -4.168 7.734 1 94.69 33 LYS B C 1
ATOM 691 O O . LYS B 1 33 ? -0.813 -3.258 7.012 1 94.69 33 LYS B O 1
ATOM 696 N N . ILE B 1 34 ? -1.396 -4.137 9.031 1 95.19 34 ILE B N 1
ATOM 697 C CA . ILE B 1 34 ? -0.883 -2.99 9.773 1 95.19 34 ILE B CA 1
ATOM 698 C C . ILE B 1 34 ? 0.325 -3.412 10.609 1 95.19 34 ILE B C 1
ATOM 700 O O . ILE B 1 34 ? 0.226 -4.312 11.445 1 95.19 34 ILE B O 1
ATOM 704 N N . GLU B 1 35 ? 1.444 -2.814 10.328 1 92.12 35 GLU B N 1
ATOM 705 C CA . GLU B 1 35 ? 2.664 -3.072 11.094 1 92.12 35 GLU B CA 1
ATOM 706 C C . GLU B 1 35 ? 3.316 -1.771 11.547 1 92.12 35 GLU B C 1
ATOM 708 O O . GLU B 1 35 ? 3.643 -0.913 10.727 1 92.12 35 GLU B O 1
ATOM 713 N N . ASP B 1 36 ? 3.686 -1.67 12.812 1 90.56 36 ASP B N 1
ATOM 714 C CA . ASP B 1 36 ? 4.352 -0.48 13.336 1 90.56 36 ASP B CA 1
ATOM 715 C C . ASP B 1 36 ? 3.615 0.79 12.914 1 90.56 36 ASP B C 1
ATOM 717 O O . ASP B 1 36 ? 4.238 1.767 12.5 1 90.56 36 ASP B O 1
ATOM 721 N N . SER B 1 37 ? 2.291 0.779 12.844 1 91.56 37 SER B N 1
ATOM 722 C CA . SER B 1 37 ? 1.453 1.917 12.477 1 91.56 37 SER B CA 1
ATOM 723 C C . SER B 1 37 ? 1.645 2.297 11.016 1 91.56 37 SER B C 1
ATOM 725 O O . SER B 1 37 ? 1.545 3.473 10.656 1 91.56 37 SER B O 1
ATOM 727 N N . LYS B 1 38 ? 2.039 1.317 10.211 1 94.38 38 LYS B N 1
ATOM 728 C CA . LYS B 1 38 ? 2.217 1.496 8.773 1 94.38 38 LYS B CA 1
ATOM 729 C C . LYS B 1 38 ? 1.409 0.469 7.984 1 94.38 38 LYS B C 1
ATOM 731 O O . LYS B 1 38 ? 1.029 -0.573 8.523 1 94.38 38 LYS B O 1
ATOM 736 N N . VAL B 1 39 ? 1.053 0.706 6.824 1 96.38 39 VAL B N 1
ATOM 737 C CA . VAL B 1 39 ? 0.326 -0.215 5.957 1 96.38 39 VAL B CA 1
ATOM 738 C C . VAL B 1 39 ? 1.314 -1.095 5.195 1 96.38 39 VAL B C 1
ATOM 740 O O . VAL B 1 39 ? 2.184 -0.589 4.48 1 96.38 39 VAL B O 1
ATOM 743 N N . VAL B 1 40 ? 1.176 -2.387 5.367 1 96.38 40 VAL B N 1
ATOM 744 C CA . VAL B 1 40 ? 2.059 -3.33 4.688 1 96.38 40 VAL B CA 1
ATOM 745 C C . VAL B 1 40 ? 1.26 -4.148 3.676 1 96.38 40 VAL B C 1
ATOM 747 O O . VAL B 1 40 ? 0.219 -4.719 4.012 1 96.38 40 VAL B O 1
ATOM 750 N N . LEU B 1 41 ? 1.683 -4.148 2.447 1 96.5 41 LEU B N 1
ATOM 751 C CA . LEU B 1 41 ? 1.092 -4.941 1.376 1 96.5 41 LEU B CA 1
ATOM 752 C C . LEU B 1 41 ? 1.956 -6.16 1.061 1 96.5 41 LEU B C 1
ATOM 754 O O . LEU B 1 41 ? 3.148 -6.023 0.776 1 96.5 41 LEU B O 1
ATOM 758 N N . GLU B 1 42 ? 1.311 -7.336 1.149 1 93.94 42 GLU B N 1
ATOM 759 C CA . GLU B 1 42 ? 2.031 -8.578 0.887 1 93.94 42 GLU B CA 1
ATO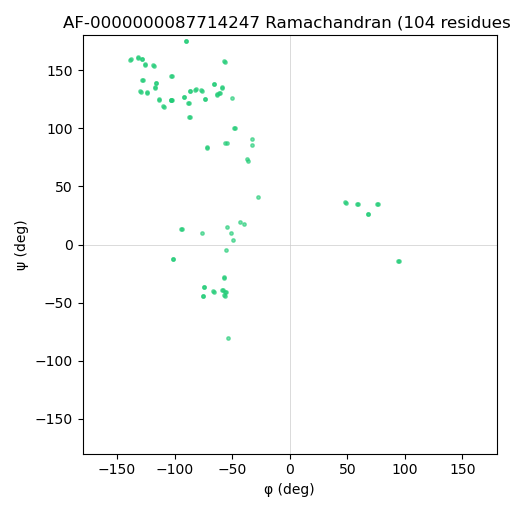M 760 C C . GLU B 1 42 ? 1.353 -9.391 -0.215 1 93.94 42 GLU B C 1
ATOM 762 O O . GLU B 1 42 ? 0.131 -9.547 -0.209 1 93.94 42 GLU B O 1
ATOM 767 N N . LEU B 1 43 ? 2.145 -9.797 -1.136 1 93.5 43 LEU B N 1
ATOM 768 C CA . LEU B 1 43 ? 1.62 -10.617 -2.225 1 93.5 43 LEU B CA 1
ATOM 769 C C . LEU B 1 43 ? 1.083 -11.945 -1.696 1 93.5 43 LEU B C 1
ATOM 771 O O . LEU B 1 43 ? 1.734 -12.602 -0.882 1 93.5 43 LEU B O 1
ATOM 775 N N . VAL B 1 44 ? -0.161 -12.25 -2.1 1 88.06 44 VAL B N 1
ATOM 776 C CA . VAL B 1 44 ? -0.773 -13.516 -1.709 1 88.06 44 VAL B CA 1
ATOM 777 C C . VAL B 1 44 ? -0.113 -14.664 -2.467 1 88.06 44 VAL B C 1
ATOM 779 O O . VAL B 1 44 ? -0.151 -14.711 -3.699 1 88.06 44 VAL B O 1
ATOM 782 N N . LYS B 1 45 ? 0.994 -15.156 -2.018 1 72.56 45 LYS B N 1
ATOM 783 C CA . LYS B 1 45 ? 1.598 -16.328 -2.65 1 72.56 45 LYS B CA 1
ATOM 784 C C . LYS B 1 45 ? 0.605 -17.484 -2.727 1 72.56 45 LYS B C 1
ATOM 786 O O . LYS B 1 45 ? 0.022 -17.875 -1.713 1 72.56 45 LYS B O 1
ATOM 791 N N . ARG B 1 46 ? -0.213 -17.5 -3.859 1 62.41 46 ARG B N 1
ATOM 792 C CA . ARG B 1 46 ? -0.968 -18.75 -3.98 1 62.41 46 ARG B CA 1
ATOM 793 C C . ARG B 1 46 ? -0.058 -19.969 -3.809 1 62.41 46 ARG B C 1
ATOM 795 O O . ARG B 1 46 ? 1.048 -20 -4.352 1 62.41 46 ARG B O 1
ATOM 802 N N . VAL B 1 47 ? -0.11 -20.5 -2.639 1 55.25 47 VAL B N 1
ATOM 803 C CA . VAL B 1 47 ? 0.437 -21.844 -2.637 1 55.25 47 VAL B CA 1
ATOM 804 C C . VAL B 1 47 ? 0.075 -22.547 -3.943 1 55.25 47 VAL B C 1
ATOM 806 O O . VAL B 1 47 ? -1.104 -22.688 -4.281 1 55.25 47 VAL B O 1
ATOM 809 N N . SER B 1 48 ? 0.65 -22.172 -4.957 1 51.34 48 SER B N 1
ATOM 810 C CA . SER B 1 48 ? 0.468 -23.062 -6.102 1 51.34 48 SER B CA 1
ATOM 811 C C . SER B 1 48 ? 0.339 -24.516 -5.664 1 51.34 48 SER B C 1
ATOM 813 O O . SER B 1 48 ? 1.183 -25.016 -4.922 1 51.34 48 SER B O 1
ATOM 815 N N . ARG B 1 49 ? -0.889 -24.969 -5.426 1 50.59 49 ARG B N 1
ATOM 816 C CA . ARG B 1 49 ? -1.084 -26.406 -5.402 1 50.59 49 ARG B CA 1
ATOM 817 C C . ARG B 1 49 ? -0.334 -27.094 -6.547 1 50.59 49 ARG B C 1
ATOM 819 O O . ARG B 1 49 ? -0.813 -27.109 -7.68 1 50.59 49 ARG B O 1
ATOM 826 N N . THR B 1 50 ? 0.738 -26.391 -7.191 1 49.12 50 THR B N 1
ATOM 827 C CA . THR B 1 50 ? 1.178 -27.391 -8.156 1 49.12 50 THR B CA 1
ATOM 828 C C . THR B 1 50 ? 1.392 -28.75 -7.473 1 49.12 50 THR B C 1
ATOM 830 O O . THR B 1 50 ? 2.49 -29.031 -6.996 1 49.12 50 THR B O 1
ATOM 833 N N . GLN B 1 51 ? 1.122 -28.906 -6.23 1 44.34 51 GLN B N 1
ATOM 834 C CA . GLN B 1 51 ? 1.394 -30.328 -6.078 1 44.34 51 GLN B CA 1
ATOM 835 C C . GLN B 1 51 ? 0.596 -31.156 -7.086 1 44.34 51 GLN B C 1
ATOM 837 O O . GLN B 1 51 ? -0.43 -31.75 -6.73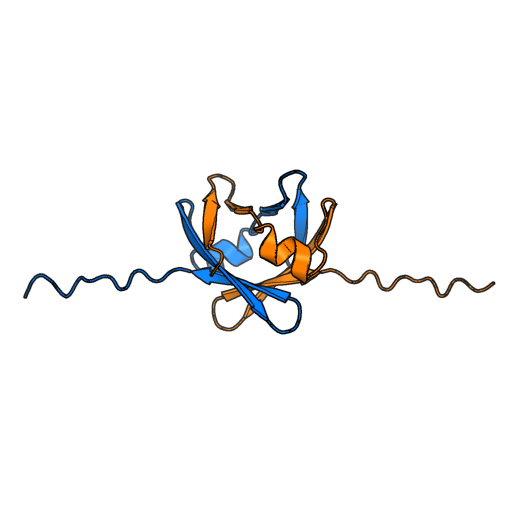8 1 44.34 51 GLN B O 1
ATOM 842 N N . ILE B 1 52 ? -0.015 -30.641 -8.18 1 44.38 52 ILE B N 1
ATOM 843 C CA . ILE B 1 52 ? -0.605 -31.781 -8.852 1 44.38 52 ILE B CA 1
ATOM 844 C C . ILE B 1 52 ? 0.444 -32.875 -9.016 1 44.38 52 ILE B C 1
ATOM 846 O O . ILE B 1 52 ? 1.537 -32.625 -9.531 1 44.38 52 ILE B O 1
ATOM 850 N N . ILE B 1 53 ? 0.145 -34.094 -8.547 1 42.12 53 ILE B N 1
ATOM 851 C CA . ILE B 1 53 ? 0.218 -35.562 -8.703 1 42.12 53 ILE B CA 1
ATOM 852 C C . ILE B 1 53 ? 0.329 -35.906 -10.188 1 42.12 53 ILE B C 1
ATOM 854 O O . ILE B 1 53 ? -0.57 -35.594 -10.977 1 42.12 53 ILE B O 1
ATOM 858 N N . GLU B 1 54 ? 1.124 -35.25 -11.273 1 33.06 54 GLU B N 1
ATOM 859 C CA . GLU B 1 54 ? 1.456 -36.406 -12.125 1 33.06 54 GLU B CA 1
ATOM 860 C C . GLU B 1 54 ? 2.367 -37.375 -11.406 1 33.06 54 GLU B C 1
ATOM 862 O O . GLU B 1 54 ? 3.188 -37 -10.57 1 33.06 54 GLU B O 1
#

Organism: NCBI:txid1293036

InterPro domains:
  IPR007159 SpoVT-AbrB domain [PF04014] (5-46)
  IPR007159 SpoVT-AbrB domain [PS51740] (1-46)
  IPR007159 SpoVT-AbrB domain [SM00966] (4-49)
  IPR007159 SpoVT-AbrB domain [TIGR01439] (4-42)
  IPR037914 SpoVT-AbrB domain superfamily [SSF89447] (2-42)
  IPR052975 Repressor-like protein SSo7c3-like [PTHR34860] (4-49)

Secondary structure (DSSP, 8-state):
--EEE--TTSEEE--HHHHHHHT--TT-EEEEEEETTEEEEEE------TT---/--EEE--TTSEEE--HHHHHHHT--TT-EEEEEEETTEEEEEE-----------

Nearest PDB structures (foldseek):
  2w1t-assembly1_B  TM=9.464E-01  e=3.320E-02  Bacillus subtilis
  1z0r-assembly1_B  TM=8.348E-01  e=1.621E-02  Bacillus subtilis
  5itm-assembly2_A  TM=8.519E-01  e=2.104E-02  Saccharolobus solfataricus
  1yfb-assembly1_A  TM=8.585E-01  e=2.396E-02  Bacillus subtilis
  2ro4-assembly1_B  TM=7.869E-01  e=7.257E-02  Bacillus subtilis